Protein AF-A0A9W4T7P7-F1 (afdb_monomer_lite)

Foldseek 3Di:
DDDPVVVVVVVVVVVVVCVVVLVVVVVPPDDDDDDPDDPVLLVLLVVLCVVVVVLVVLCPPDDDVSVVSLQVSLQVSQVSCVVVVHHDHSVRSVVSVVVVVVVVVVVVVVVVVPPDD

Secondary structure (DSSP, 8-state):
---HHHHHHHHHHHHHHHHHHHHHHHTT-----S----HHHHHHHHHHHHHTHHHHHHTT--SHHHHHHHHHHHHHHHHHHHHTT----HHHHHHHHHHHHHHHHHHHHHHTT----

InterPro domains:
  IPR044822 Myb/SANT-like DNA-binding domain 4 [PF13837] (35-106)

pLDDT: mean 70.53, std 22.4, range [33.44, 97.94]

Radius of gyration: 16.76 Å; chains: 1; bounding box: 39×45×42 Å

Structure (mmCIF, N/CA/C/O backbone):
data_AF-A0A9W4T7P7-F1
#
_entry.id   AF-A0A9W4T7P7-F1
#
loop_
_atom_site.group_PDB
_atom_site.id
_atom_site.type_symbol
_atom_site.label_atom_id
_atom_site.label_alt_id
_atom_site.label_comp_id
_atom_site.label_asym_id
_atom_site.label_entity_id
_atom_site.label_seq_id
_atom_site.pdbx_PDB_ins_code
_atom_site.Cartn_x
_atom_site.Cartn_y
_atom_site.Cartn_z
_atom_site.occupancy
_atom_site.B_iso_or_equiv
_atom_site.auth_seq_id
_atom_site.auth_comp_id
_atom_site.auth_asym_id
_atom_site.auth_atom_id
_atom_site.pdbx_PDB_model_num
ATOM 1 N N . THR A 1 1 ? -29.025 -7.500 2.376 1.00 40.97 1 THR A N 1
ATOM 2 C CA . THR A 1 1 ? -27.762 -8.160 1.973 1.00 40.97 1 THR A CA 1
ATOM 3 C C . THR A 1 1 ? -27.874 -8.512 0.499 1.00 40.97 1 THR A C 1
ATOM 5 O O . THR A 1 1 ? -28.690 -9.359 0.172 1.00 40.97 1 THR A O 1
ATOM 8 N N . LEU A 1 2 ? -27.175 -7.800 -0.395 1.00 37.97 2 LEU A N 1
ATOM 9 C CA . LEU A 1 2 ? -27.276 -8.002 -1.857 1.00 37.97 2 LEU A CA 1
ATOM 10 C C . LEU A 1 2 ? -26.615 -9.315 -2.293 1.00 37.97 2 LEU A C 1
ATOM 12 O O . LEU A 1 2 ? -25.565 -9.680 -1.743 1.00 37.97 2 LEU A O 1
ATOM 16 N N . LYS A 1 3 ? -27.231 -10.005 -3.261 1.00 36.00 3 LYS A N 1
ATOM 17 C CA . LYS A 1 3 ? -26.839 -11.353 -3.690 1.00 36.00 3 LYS A CA 1
ATOM 18 C C . LYS A 1 3 ? -25.553 -11.321 -4.540 1.00 36.00 3 LYS A C 1
ATOM 20 O O . LYS A 1 3 ? -25.243 -10.299 -5.152 1.00 36.00 3 LYS A O 1
ATOM 25 N N . PRO A 1 4 ? -24.782 -12.426 -4.593 1.00 40.75 4 PRO A N 1
ATOM 26 C CA . PRO A 1 4 ? -23.457 -12.471 -5.230 1.00 40.75 4 PRO A CA 1
ATOM 27 C C . PRO A 1 4 ? -23.430 -12.016 -6.698 1.00 40.75 4 PRO A C 1
ATOM 29 O O . PRO A 1 4 ? -22.480 -11.370 -7.130 1.00 40.75 4 PRO A O 1
ATOM 32 N N . THR A 1 5 ? -24.493 -12.288 -7.449 1.00 33.44 5 THR A N 1
ATOM 33 C CA . THR A 1 5 ? -24.643 -11.930 -8.866 1.00 33.44 5 THR A CA 1
ATOM 34 C C . THR A 1 5 ? -24.818 -10.428 -9.099 1.00 33.44 5 THR A C 1
ATOM 36 O O . THR A 1 5 ? -24.270 -9.889 -10.056 1.00 33.44 5 THR A O 1
ATOM 39 N N . GLU A 1 6 ? -25.482 -9.716 -8.186 1.00 37.41 6 GLU A N 1
ATOM 40 C CA . GLU A 1 6 ? -25.656 -8.256 -8.263 1.00 37.41 6 GLU A CA 1
ATOM 41 C C . GLU A 1 6 ? -24.336 -7.519 -7.978 1.00 37.41 6 GLU A C 1
ATOM 43 O O . GLU A 1 6 ? -24.069 -6.453 -8.533 1.00 37.41 6 GLU A O 1
ATOM 48 N N . ARG A 1 7 ? -23.451 -8.130 -7.174 1.00 38.91 7 ARG A N 1
ATOM 49 C CA . ARG A 1 7 ? -22.099 -7.610 -6.910 1.00 38.91 7 ARG A CA 1
ATOM 50 C C . ARG A 1 7 ? -21.189 -7.722 -8.131 1.00 38.91 7 ARG A C 1
ATOM 52 O O . ARG A 1 7 ? -20.396 -6.817 -8.367 1.00 38.91 7 ARG A O 1
ATOM 59 N N . ILE A 1 8 ? -21.326 -8.785 -8.926 1.00 40.34 8 ILE A N 1
ATOM 60 C CA . ILE A 1 8 ? -20.524 -8.996 -10.142 1.00 40.34 8 ILE A CA 1
ATOM 61 C C . ILE A 1 8 ? -20.862 -7.943 -11.213 1.00 40.34 8 ILE A C 1
ATOM 63 O O . ILE A 1 8 ? -19.951 -7.391 -11.827 1.00 40.34 8 ILE A O 1
ATOM 67 N N . CYS A 1 9 ? -22.139 -7.581 -11.387 1.00 33.75 9 CYS A N 1
ATOM 68 C CA . CYS A 1 9 ? -22.543 -6.532 -12.335 1.00 33.75 9 CYS A CA 1
ATOM 69 C C . CYS A 1 9 ? -22.050 -5.127 -11.946 1.00 33.75 9 CYS A C 1
ATOM 71 O O . CYS A 1 9 ? -21.659 -4.356 -12.824 1.00 33.75 9 CYS A O 1
ATOM 73 N N . LEU A 1 10 ? -22.017 -4.791 -10.653 1.00 44.50 10 LEU A N 1
ATOM 74 C CA . LEU A 1 10 ? -21.420 -3.534 -10.177 1.00 44.50 10 LEU A CA 1
ATOM 75 C C . LEU A 1 10 ? -19.894 -3.529 -10.363 1.00 44.50 10 LEU A C 1
ATOM 77 O O . LEU A 1 10 ? -19.317 -2.513 -10.743 1.00 44.50 10 LEU A O 1
ATOM 81 N N . TYR A 1 11 ? -19.250 -4.681 -10.162 1.00 42.09 11 TYR A N 1
ATOM 82 C CA . TYR A 1 11 ? -17.804 -4.852 -10.295 1.00 42.09 11 TYR A CA 1
ATOM 83 C C . TYR A 1 11 ? -17.322 -4.765 -11.752 1.00 42.09 11 TYR A C 1
ATOM 85 O O . TYR A 1 11 ? -16.279 -4.173 -12.021 1.00 42.09 11 TYR A O 1
ATOM 93 N N . LEU A 1 12 ? -18.092 -5.293 -12.709 1.00 42.59 12 LEU A N 1
ATOM 94 C CA . LEU A 1 12 ? -17.785 -5.180 -14.140 1.00 42.59 12 LEU A CA 1
ATOM 95 C C . LEU A 1 12 ? -17.996 -3.752 -14.663 1.00 42.59 12 LEU A C 1
ATOM 97 O O . LEU A 1 12 ? -17.150 -3.257 -15.402 1.00 42.59 12 LEU A O 1
ATOM 101 N N . ASN A 1 13 ? -19.049 -3.054 -14.226 1.00 46.50 13 ASN A N 1
ATOM 102 C CA . ASN A 1 13 ? -19.264 -1.652 -14.600 1.00 46.50 13 ASN A CA 1
ATOM 103 C C . ASN A 1 13 ? -18.195 -0.721 -14.007 1.00 46.50 13 ASN A C 1
ATOM 105 O O . ASN A 1 13 ? -17.690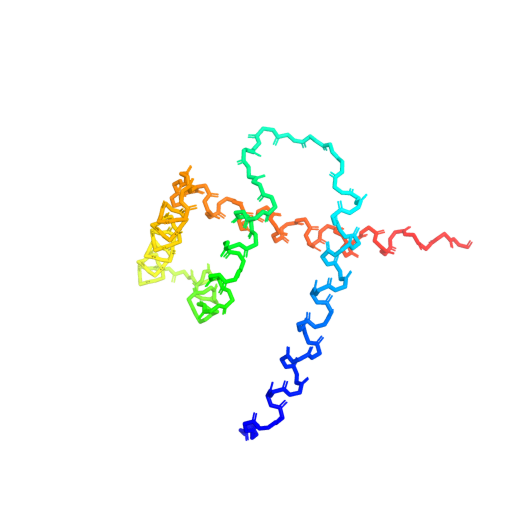 0.148 -14.712 1.00 46.50 13 ASN A O 1
ATOM 109 N N . LEU A 1 14 ? -17.772 -0.940 -12.756 1.00 46.62 14 LEU A N 1
ATOM 110 C CA . LEU A 1 14 ? -16.679 -0.173 -12.151 1.00 46.62 14 LEU A CA 1
ATOM 111 C C . LEU A 1 14 ? -15.330 -0.463 -12.833 1.00 46.62 14 LEU A C 1
ATOM 113 O O . LEU A 1 14 ? -14.575 0.466 -13.102 1.00 46.62 14 LEU A O 1
ATOM 117 N N . LYS A 1 15 ? -15.047 -1.725 -13.192 1.00 45.91 15 LYS A N 1
ATOM 118 C CA . LYS A 1 15 ? -13.847 -2.095 -13.965 1.00 45.91 15 LYS A CA 1
ATOM 119 C C . LYS A 1 15 ? -13.820 -1.484 -15.364 1.00 45.91 15 LYS A C 1
ATOM 121 O O . LYS A 1 15 ? -12.755 -1.063 -15.802 1.00 45.91 15 LYS A O 1
ATOM 126 N N . ILE A 1 16 ? -14.961 -1.412 -16.050 1.00 46.81 16 ILE A N 1
ATOM 127 C CA . ILE A 1 16 ? -15.065 -0.778 -17.372 1.00 46.81 16 ILE A CA 1
ATOM 128 C C . ILE A 1 16 ? -14.839 0.731 -17.257 1.00 46.81 16 ILE A C 1
ATOM 130 O O . ILE A 1 16 ? -1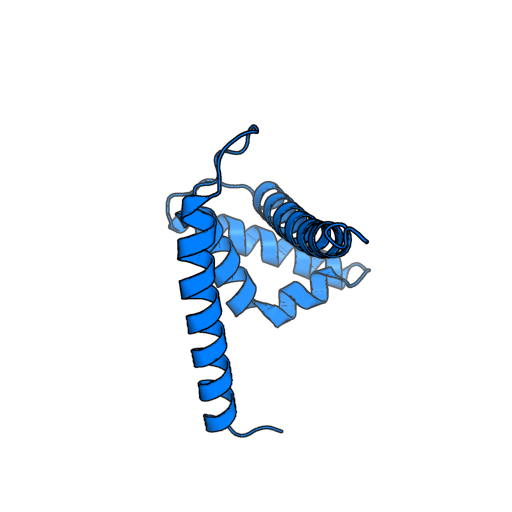4.065 1.268 -18.040 1.00 46.81 16 ILE A O 1
ATOM 134 N N . ILE A 1 17 ? -15.427 1.393 -16.253 1.00 50.03 17 ILE A N 1
ATOM 135 C CA . ILE A 1 17 ? -15.238 2.833 -16.008 1.00 50.03 17 ILE A CA 1
ATOM 136 C C . ILE A 1 17 ? -13.784 3.145 -15.638 1.00 50.03 17 ILE A C 1
ATOM 138 O O . ILE A 1 17 ? -13.221 4.101 -16.159 1.00 50.03 17 ILE A O 1
ATOM 142 N N . ILE A 1 18 ? -13.143 2.325 -14.798 1.00 52.19 18 ILE A N 1
ATOM 143 C CA . ILE A 1 18 ? -11.719 2.481 -14.465 1.00 52.19 18 ILE A CA 1
ATOM 144 C C . ILE A 1 18 ? -10.856 2.232 -15.709 1.00 52.19 18 ILE A C 1
ATOM 146 O O . ILE A 1 18 ? -9.965 3.021 -15.988 1.00 52.19 18 ILE A O 1
ATOM 150 N N . SER A 1 19 ? -11.147 1.209 -16.518 1.00 51.50 19 SER A N 1
ATOM 151 C CA . SER A 1 19 ? -10.382 0.912 -17.737 1.00 51.50 19 SER A CA 1
ATOM 152 C C . SER A 1 19 ? -10.477 2.016 -18.797 1.00 51.50 19 SER A C 1
ATOM 154 O O . SER A 1 19 ? -9.482 2.300 -19.463 1.00 51.50 19 SER A O 1
ATOM 156 N N . THR A 1 20 ? -11.644 2.640 -18.975 1.00 46.62 20 THR A N 1
ATOM 157 C CA . THR A 1 20 ? -11.842 3.712 -19.965 1.00 46.62 20 THR A CA 1
ATOM 158 C C . THR A 1 20 ? -11.333 5.062 -19.459 1.00 46.62 20 THR A C 1
ATOM 160 O O . THR A 1 20 ? -10.713 5.794 -20.231 1.00 46.62 20 THR A O 1
ATOM 163 N N . PHE A 1 21 ? -11.470 5.366 -18.162 1.00 49.91 21 PHE A N 1
ATOM 164 C CA . PHE A 1 21 ? -10.836 6.549 -17.566 1.00 49.91 21 PHE A CA 1
ATOM 165 C C . PHE A 1 21 ? -9.309 6.428 -17.487 1.00 49.91 21 PHE A C 1
ATOM 167 O O . PHE A 1 21 ? -8.624 7.432 -17.657 1.00 49.91 21 PHE A O 1
ATOM 174 N N . CYS A 1 22 ? -8.750 5.229 -17.292 1.00 51.28 22 CYS A N 1
ATOM 175 C CA . CYS A 1 22 ? -7.300 5.018 -17.277 1.00 51.28 22 CYS A CA 1
ATOM 176 C C . CYS A 1 22 ? -6.647 5.284 -18.642 1.00 51.28 22 CYS A C 1
ATOM 178 O O . CYS A 1 22 ? -5.548 5.830 -18.677 1.00 51.28 22 CYS A O 1
ATOM 180 N N . LEU A 1 23 ? -7.315 4.964 -19.758 1.00 45.00 23 LEU A N 1
ATOM 181 C CA . LEU A 1 23 ? -6.816 5.287 -21.103 1.00 45.00 23 LEU A CA 1
ATOM 182 C C . LEU A 1 23 ? -6.861 6.796 -21.393 1.00 45.00 23 LEU A C 1
ATOM 184 O O . LEU A 1 23 ? -5.914 7.335 -21.962 1.00 45.00 23 LEU A O 1
ATOM 188 N N . ALA A 1 24 ? -7.912 7.494 -20.951 1.00 45.28 24 ALA A N 1
ATOM 189 C CA . ALA A 1 24 ? -8.016 8.947 -21.103 1.00 45.28 24 ALA A CA 1
ATOM 190 C C . ALA A 1 24 ? -7.032 9.707 -20.189 1.00 45.28 24 ALA A C 1
ATOM 192 O O . ALA A 1 24 ? -6.406 10.668 -20.627 1.00 45.28 24 ALA A O 1
ATOM 193 N N . ALA A 1 25 ? -6.828 9.243 -18.951 1.00 46.91 25 ALA A N 1
ATOM 194 C CA . ALA A 1 25 ? -5.872 9.834 -18.013 1.00 46.91 25 ALA A CA 1
ATOM 195 C C . ALA A 1 25 ? -4.405 9.576 -18.407 1.00 46.91 25 ALA A C 1
ATOM 197 O O . ALA A 1 25 ? -3.550 10.429 -18.171 1.00 46.91 25 ALA A O 1
ATOM 198 N N . ALA A 1 26 ? -4.109 8.439 -19.051 1.00 44.25 26 ALA A N 1
ATOM 199 C CA . ALA A 1 26 ? -2.783 8.152 -19.603 1.00 44.25 26 ALA A CA 1
ATOM 200 C C . ALA A 1 26 ? -2.402 9.092 -20.766 1.00 44.25 26 ALA A C 1
ATOM 202 O O . ALA A 1 26 ? -1.218 9.325 -20.988 1.00 44.25 26 ALA A O 1
ATOM 203 N N . MET A 1 27 ? -3.387 9.666 -21.469 1.00 43.28 27 MET A N 1
ATOM 204 C CA . MET A 1 27 ? -3.176 10.624 -22.564 1.00 43.28 27 MET A CA 1
ATOM 205 C C . MET A 1 27 ? -2.977 12.076 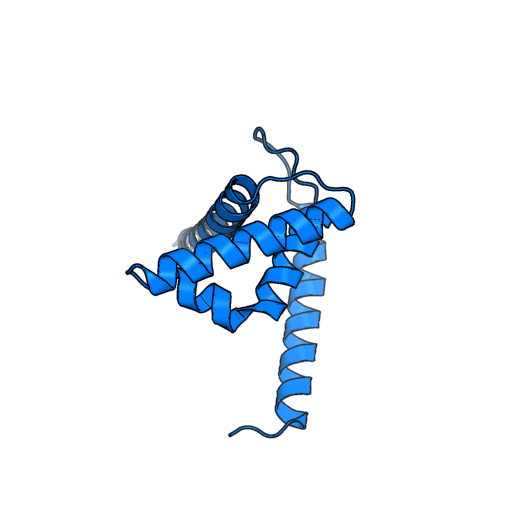-22.090 1.00 43.28 27 MET A C 1
ATOM 207 O O . MET A 1 27 ? -2.521 12.900 -22.878 1.00 43.28 27 MET A O 1
ATOM 211 N N . THR A 1 28 ? -3.298 12.414 -20.833 1.00 44.34 28 THR A N 1
ATOM 212 C CA . THR A 1 28 ? -3.256 13.807 -20.335 1.00 44.34 28 THR A CA 1
ATOM 213 C C . THR A 1 28 ? -2.340 14.039 -19.131 1.00 44.34 28 THR A C 1
ATOM 215 O O . THR A 1 28 ? -2.285 15.161 -18.631 1.00 44.34 28 THR A O 1
ATOM 218 N N . TYR A 1 29 ? -1.602 13.038 -18.642 1.00 45.81 29 TYR A N 1
ATOM 219 C CA . TYR A 1 29 ? -0.622 13.255 -17.571 1.00 45.81 29 TYR A CA 1
ATOM 220 C C . TYR A 1 29 ? 0.703 13.783 -18.142 1.00 45.81 29 TYR A C 1
ATOM 222 O O . TYR A 1 29 ? 1.685 13.053 -18.265 1.00 45.81 29 TYR A O 1
ATOM 230 N N . SER A 1 30 ? 0.708 15.069 -18.507 1.00 40.62 30 SER A N 1
ATOM 231 C CA . SER A 1 30 ? 1.930 15.847 -18.704 1.00 40.62 30 SER A CA 1
ATOM 232 C C . SER A 1 30 ? 2.199 16.730 -17.484 1.00 40.62 30 SER A C 1
ATOM 234 O O . SER A 1 30 ? 1.329 17.463 -17.025 1.00 40.62 30 SER A O 1
ATOM 236 N N . GLU A 1 31 ? 3.454 16.648 -17.048 1.00 40.69 31 GLU A N 1
ATOM 237 C CA . GLU A 1 31 ? 4.25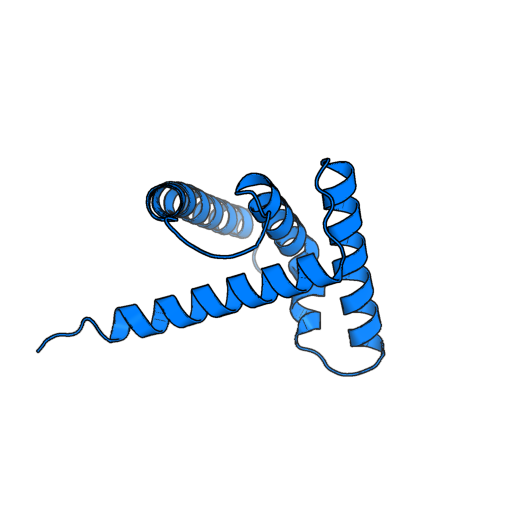6 17.659 -16.355 1.00 40.69 31 GLU A CA 1
ATOM 238 C C . GLU A 1 31 ? 4.166 17.872 -14.828 1.00 40.69 31 GLU A C 1
ATOM 240 O O . GLU A 1 31 ? 3.255 18.469 -14.261 1.00 40.69 31 GLU A O 1
ATOM 245 N N . SER A 1 32 ? 5.318 17.533 -14.224 1.00 48.19 32 SER A N 1
ATOM 246 C CA . SER A 1 32 ? 5.970 18.115 -13.039 1.00 48.19 32 SER A CA 1
ATOM 247 C C . SER A 1 32 ? 5.554 17.625 -11.640 1.00 48.19 32 SER A C 1
ATOM 249 O O . SER A 1 32 ? 4.551 18.028 -11.063 1.00 48.19 32 SER A O 1
ATOM 251 N N . ASN A 1 33 ? 6.381 16.755 -11.042 1.00 42.22 33 ASN A N 1
ATOM 252 C CA . ASN A 1 33 ? 7.369 17.130 -10.009 1.00 42.22 33 ASN A CA 1
ATOM 253 C C . ASN A 1 33 ? 7.831 15.908 -9.183 1.00 42.22 33 ASN A C 1
ATOM 255 O O . ASN A 1 33 ? 7.033 15.217 -8.552 1.00 42.22 33 ASN A O 1
ATOM 259 N N . GLU A 1 34 ? 9.147 15.668 -9.194 1.00 45.47 34 GLU A N 1
ATOM 260 C CA . GLU A 1 34 ? 9.964 14.980 -8.170 1.00 45.47 34 GLU A CA 1
ATOM 261 C C . GLU A 1 34 ? 9.502 13.641 -7.558 1.00 45.47 34 GLU A C 1
ATOM 263 O O . GLU A 1 34 ? 9.941 13.272 -6.471 1.00 45.47 34 GLU A O 1
ATOM 268 N N . ASN A 1 35 ? 8.678 12.838 -8.230 1.00 56.94 35 ASN A N 1
ATOM 269 C CA . ASN A 1 35 ? 8.299 11.531 -7.695 1.00 56.94 35 ASN A CA 1
ATOM 270 C C . ASN A 1 35 ? 8.420 10.433 -8.746 1.00 56.94 35 ASN A C 1
ATOM 272 O O . ASN A 1 35 ? 7.652 10.381 -9.700 1.00 56.94 35 ASN A O 1
ATOM 276 N N . ARG A 1 36 ? 9.379 9.524 -8.521 1.00 74.88 36 ARG A N 1
ATOM 277 C CA . ARG A 1 36 ? 9.750 8.354 -9.344 1.00 74.88 36 ARG A CA 1
ATOM 278 C C . ARG A 1 36 ? 8.653 7.273 -9.434 1.00 74.88 36 ARG A C 1
ATOM 280 O O . ARG A 1 36 ? 8.965 6.085 -9.477 1.00 74.88 36 ARG A O 1
ATOM 287 N N . TRP A 1 37 ? 7.376 7.642 -9.371 1.00 85.75 37 TRP A N 1
ATOM 288 C CA . TRP A 1 37 ? 6.252 6.716 -9.500 1.00 85.75 37 TRP A CA 1
ATOM 289 C C . TRP A 1 37 ? 5.930 6.503 -10.973 1.00 85.75 37 TRP A C 1
ATOM 291 O O . TRP A 1 37 ? 5.672 7.456 -11.702 1.00 85.75 37 TRP A O 1
ATOM 301 N N . THR A 1 38 ? 5.957 5.245 -11.403 1.00 87.19 38 THR A N 1
ATOM 302 C CA . THR A 1 38 ? 5.510 4.856 -12.743 1.00 87.19 38 THR A CA 1
ATOM 303 C C . THR A 1 38 ? 4.005 4.619 -12.729 1.00 87.19 38 THR A C 1
ATOM 305 O O . THR A 1 38 ? 3.439 4.301 -11.682 1.00 87.19 38 THR A O 1
ATOM 308 N N . VAL A 1 39 ? 3.363 4.697 -13.896 1.00 84.50 39 VAL A N 1
ATOM 309 C CA . VAL A 1 39 ? 1.937 4.351 -14.035 1.00 84.50 39 VAL A CA 1
ATOM 310 C C . VAL A 1 39 ? 1.670 2.937 -13.510 1.00 84.50 39 VAL A C 1
ATOM 312 O O . VAL A 1 39 ? 0.713 2.717 -12.777 1.00 84.50 39 VAL A O 1
ATOM 315 N N . VAL A 1 40 ? 2.556 1.985 -13.815 1.00 85.44 40 VAL A N 1
ATOM 316 C CA . VAL A 1 40 ? 2.416 0.587 -13.382 1.00 85.44 40 VAL A CA 1
ATOM 317 C C . VAL A 1 40 ? 2.490 0.460 -11.860 1.00 85.44 40 VAL A C 1
ATOM 319 O O . VAL A 1 40 ? 1.617 -0.158 -11.257 1.00 85.44 40 VAL A O 1
ATOM 322 N N . SER A 1 41 ? 3.485 1.074 -11.214 1.00 86.62 41 SER A N 1
ATOM 323 C CA . SER A 1 41 ? 3.615 0.996 -9.754 1.00 86.62 41 SER A CA 1
ATOM 324 C C . SER A 1 41 ? 2.496 1.719 -9.007 1.00 86.62 41 SER A C 1
ATOM 326 O O . SER A 1 41 ? 2.083 1.282 -7.933 1.00 86.62 41 SER A O 1
ATOM 328 N N . GLU A 1 42 ? 1.957 2.790 -9.584 1.00 89.81 42 GLU A N 1
ATOM 329 C CA . GLU A 1 42 ? 0.765 3.455 -9.065 1.00 89.81 42 GLU A CA 1
ATOM 330 C C . GLU A 1 42 ? -0.485 2.572 -9.174 1.00 89.81 42 GLU A C 1
ATOM 332 O O . GLU A 1 42 ? -1.223 2.443 -8.197 1.00 89.81 42 GLU A O 1
ATOM 337 N N . LEU A 1 43 ? -0.696 1.904 -10.312 1.00 88.25 43 LEU A N 1
ATOM 338 C CA . LEU A 1 43 ? -1.808 0.966 -10.489 1.00 88.25 43 LEU A CA 1
ATOM 339 C C . LEU A 1 43 ? -1.718 -0.223 -9.525 1.00 88.25 43 LEU A C 1
ATOM 341 O O . LEU A 1 43 ? -2.730 -0.604 -8.942 1.00 88.25 43 LEU A O 1
ATOM 345 N N . LEU A 1 44 ? -0.519 -0.768 -9.300 1.00 91.44 44 LEU A N 1
ATOM 346 C CA . LEU A 1 44 ? -0.299 -1.837 -8.320 1.00 91.44 44 LEU A CA 1
ATOM 347 C C . LEU A 1 44 ? -0.642 -1.393 -6.895 1.00 91.44 44 LEU A C 1
ATOM 349 O O . LEU A 1 44 ? -1.278 -2.140 -6.150 1.00 91.44 44 LEU A O 1
ATOM 353 N N . LEU A 1 45 ? -0.263 -0.167 -6.517 1.00 92.69 45 LEU A N 1
ATOM 354 C CA . LEU A 1 45 ? -0.642 0.403 -5.225 1.00 92.69 45 LEU A CA 1
ATOM 355 C C . LEU A 1 45 ? -2.168 0.526 -5.104 1.00 92.69 45 LEU A C 1
ATOM 357 O O . LEU A 1 45 ? -2.727 0.151 -4.075 1.00 92.69 45 LEU A O 1
ATOM 361 N N . LEU A 1 46 ? -2.849 1.027 -6.137 1.00 90.38 46 LEU A N 1
ATOM 362 C CA . LEU A 1 46 ? -4.305 1.188 -6.128 1.00 90.38 46 LEU A CA 1
ATOM 363 C C . LEU A 1 46 ? -5.041 -0.154 -6.046 1.00 90.38 46 LEU A C 1
ATOM 365 O O . LEU A 1 46 ? -5.941 -0.297 -5.222 1.00 90.38 46 LEU A O 1
ATOM 369 N N . ASP A 1 47 ? -4.625 -1.146 -6.830 1.00 90.38 47 ASP A N 1
ATOM 370 C CA . ASP A 1 47 ? -5.185 -2.502 -6.810 1.00 90.38 47 ASP A CA 1
ATOM 371 C C . ASP A 1 47 ? -4.980 -3.191 -5.447 1.00 90.38 47 ASP A C 1
ATOM 373 O O . ASP A 1 47 ? -5.886 -3.834 -4.911 1.00 90.38 47 ASP A O 1
ATOM 377 N N . PHE A 1 48 ? -3.817 -3.005 -4.817 1.00 94.38 48 PHE A N 1
ATOM 378 C CA . PHE A 1 48 ? -3.586 -3.482 -3.454 1.00 94.38 48 PHE A CA 1
ATOM 379 C C . PHE A 1 48 ? -4.526 -2.832 -2.432 1.00 94.38 48 PHE A C 1
ATOM 381 O O . PHE A 1 48 ? -5.091 -3.527 -1.584 1.00 94.38 48 PHE A O 1
ATOM 388 N N . LEU A 1 49 ? -4.703 -1.509 -2.506 1.00 91.62 49 LEU A N 1
ATOM 389 C CA . LEU A 1 49 ? -5.577 -0.772 -1.593 1.00 91.62 49 LEU A CA 1
ATOM 390 C C . LEU A 1 49 ? -7.053 -1.139 -1.797 1.00 91.62 49 LEU A C 1
ATOM 392 O O . LEU A 1 49 ? -7.776 -1.254 -0.809 1.00 91.62 49 LEU A O 1
ATOM 396 N N . ASP A 1 50 ? -7.482 -1.387 -3.037 1.00 89.44 50 ASP A N 1
ATOM 397 C CA . ASP A 1 50 ? -8.835 -1.859 -3.361 1.00 89.44 50 ASP A CA 1
ATOM 398 C C . ASP A 1 50 ? -9.125 -3.216 -2.701 1.00 89.44 50 ASP A C 1
ATOM 400 O O . ASP A 1 50 ? -10.105 -3.375 -1.970 1.00 89.44 50 ASP A O 1
ATOM 404 N N . ARG A 1 51 ? -8.194 -4.173 -2.817 1.00 91.88 51 ARG A N 1
ATOM 405 C CA . ARG A 1 51 ? -8.302 -5.476 -2.134 1.00 91.88 51 ARG A CA 1
ATOM 406 C C . ARG A 1 51 ? -8.302 -5.375 -0.606 1.00 91.88 51 ARG A C 1
ATOM 408 O O . ARG A 1 51 ? -8.760 -6.296 0.069 1.00 91.88 51 ARG A O 1
ATOM 415 N N . ARG A 1 52 ? -7.782 -4.280 -0.048 1.00 92.19 52 ARG A N 1
ATOM 416 C CA . ARG A 1 52 ? -7.672 -4.019 1.398 1.00 92.19 52 ARG A CA 1
ATOM 417 C C . ARG A 1 52 ? -8.605 -2.890 1.847 1.00 92.19 52 ARG A C 1
ATOM 419 O O . ARG A 1 52 ? -8.304 -2.201 2.821 1.00 92.19 52 ARG A O 1
ATOM 426 N N . ILE A 1 53 ? -9.754 -2.716 1.187 1.00 86.38 53 ILE A N 1
ATOM 427 C CA . ILE A 1 53 ? -10.667 -1.586 1.430 1.00 86.38 53 ILE A CA 1
ATOM 428 C C . ILE A 1 53 ? -11.060 -1.404 2.908 1.00 86.38 53 ILE A C 1
ATOM 430 O O . ILE A 1 53 ? -11.050 -0.281 3.407 1.00 86.38 53 ILE A O 1
ATOM 434 N N . ASN A 1 54 ? -11.283 -2.491 3.656 1.00 87.00 54 ASN A N 1
ATOM 435 C CA . ASN A 1 54 ? -11.615 -2.430 5.088 1.00 87.00 54 ASN A CA 1
ATOM 436 C C . ASN A 1 54 ? -10.486 -1.813 5.940 1.00 87.00 54 ASN A C 1
ATOM 438 O O . ASN A 1 54 ? -10.742 -1.135 6.936 1.00 87.00 54 ASN A O 1
ATOM 442 N N . ASP A 1 55 ? -9.224 -2.019 5.561 1.00 87.56 55 ASP A N 1
ATOM 443 C CA . ASP A 1 55 ? -8.076 -1.399 6.235 1.00 87.56 55 ASP A CA 1
ATOM 444 C C . ASP A 1 55 ? -7.905 0.060 5.791 1.00 87.56 55 ASP A C 1
ATOM 446 O O . ASP A 1 55 ? -7.547 0.931 6.589 1.00 87.56 55 ASP A O 1
ATOM 450 N N . VAL A 1 56 ? -8.222 0.351 4.526 1.00 86.50 56 VAL A N 1
ATOM 451 C CA . VAL A 1 56 ? -8.241 1.714 3.978 1.00 86.50 56 VAL A CA 1
ATOM 452 C C . VAL A 1 56 ? -9.291 2.577 4.684 1.00 86.50 56 VAL A C 1
ATOM 454 O O . VAL A 1 56 ? -9.039 3.747 4.981 1.00 86.50 56 VAL A O 1
ATOM 457 N N . GLU A 1 57 ? -10.456 2.025 5.018 1.00 85.38 57 GLU A N 1
ATOM 458 C CA . GLU A 1 57 ? -11.491 2.723 5.787 1.00 85.38 57 GLU A CA 1
ATOM 459 C C . GLU A 1 57 ? -11.006 3.105 7.189 1.00 85.38 57 GLU A C 1
ATOM 461 O O . GLU A 1 57 ? -11.242 4.228 7.656 1.00 85.38 57 GLU A O 1
ATOM 466 N N . GLN A 1 58 ? -10.222 2.229 7.820 1.00 84.38 58 GLN A N 1
ATOM 467 C CA . GLN A 1 58 ? -9.616 2.479 9.127 1.00 84.38 58 GLN A CA 1
ATOM 468 C C . GLN A 1 58 ? -8.554 3.589 9.101 1.00 84.38 58 GLN A C 1
ATOM 470 O O . GLN A 1 58 ? -8.239 4.164 10.148 1.00 84.38 58 GLN A O 1
ATOM 475 N N . LEU A 1 59 ? -8.063 4.007 7.924 1.00 84.12 59 LEU A N 1
ATOM 476 C CA . LEU A 1 59 ? -7.189 5.182 7.803 1.00 84.12 59 LEU A CA 1
ATOM 477 C C . LEU A 1 59 ? -7.852 6.466 8.335 1.00 84.12 59 LEU A C 1
ATOM 479 O O . LEU A 1 59 ? -7.145 7.389 8.751 1.00 84.12 59 LEU A O 1
ATOM 483 N N . LYS A 1 60 ? -9.191 6.536 8.335 1.00 83.12 60 LYS A N 1
ATOM 484 C CA . LYS A 1 60 ? -9.965 7.678 8.854 1.00 83.12 60 LYS A CA 1
ATOM 485 C C . LYS A 1 60 ? -10.031 7.701 10.385 1.00 83.12 60 LYS A C 1
ATOM 487 O O . LYS A 1 60 ? -10.241 8.762 10.969 1.00 83.12 60 LYS A O 1
ATOM 492 N N . MET A 1 61 ? -9.819 6.554 11.026 1.00 81.81 61 MET A N 1
ATOM 493 C CA . MET A 1 61 ? -9.968 6.387 12.470 1.00 81.81 61 MET A CA 1
ATOM 494 C C . MET A 1 61 ? -8.763 6.942 13.240 1.00 81.81 61 MET A C 1
ATOM 496 O O . MET A 1 61 ? -7.652 7.074 12.708 1.00 81.81 61 MET A O 1
ATOM 500 N N . ARG A 1 62 ? -8.990 7.286 14.511 1.00 82.19 62 ARG A N 1
ATOM 501 C CA . ARG A 1 62 ? -7.979 7.794 15.454 1.00 82.19 62 ARG A CA 1
ATOM 502 C C . ARG A 1 62 ? -7.742 6.772 16.573 1.00 82.19 62 ARG A C 1
ATOM 504 O O . ARG A 1 62 ? -8.587 5.918 16.814 1.00 82.19 62 ARG A O 1
ATOM 511 N N . GLY A 1 63 ? -6.596 6.864 17.249 1.00 83.44 63 GLY A N 1
ATOM 512 C CA . GLY A 1 63 ? -6.230 5.983 18.367 1.00 83.44 63 GLY A CA 1
ATOM 513 C C . GLY A 1 63 ? -5.186 4.913 18.021 1.00 83.44 63 GLY A C 1
ATOM 514 O O . GLY A 1 63 ? -4.813 4.726 16.863 1.00 83.44 63 GLY A O 1
ATOM 515 N N . ILE A 1 64 ? -4.692 4.219 19.050 1.00 79.38 64 ILE A N 1
ATOM 516 C CA . ILE A 1 64 ? -3.530 3.312 18.968 1.00 79.38 64 ILE A CA 1
ATOM 517 C C . ILE A 1 64 ? -3.793 2.107 18.057 1.00 79.38 64 ILE A C 1
ATOM 519 O O . ILE A 1 64 ? -2.957 1.780 17.214 1.00 79.38 64 ILE A O 1
ATOM 523 N N . ALA A 1 65 ? -4.971 1.487 18.166 1.00 78.94 65 ALA A N 1
ATOM 524 C CA . ALA A 1 65 ? -5.363 0.376 17.299 1.00 78.94 65 ALA A CA 1
ATOM 525 C C . ALA A 1 65 ? -5.376 0.794 15.817 1.00 78.94 65 ALA A C 1
ATOM 527 O O . ALA A 1 65 ? -4.803 0.105 14.973 1.00 78.94 65 ALA A O 1
ATOM 528 N N . ALA A 1 66 ? -5.918 1.980 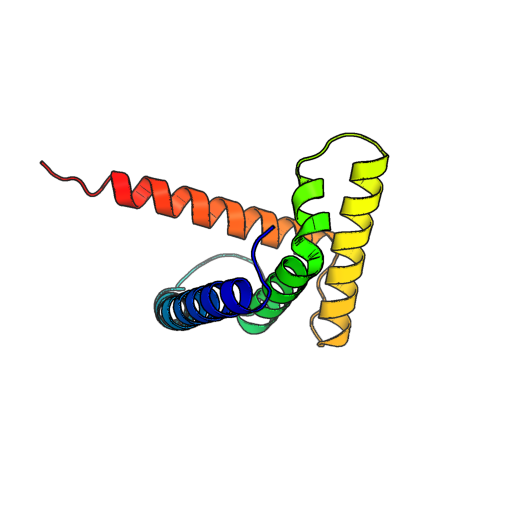15.517 1.00 79.12 66 ALA A N 1
ATOM 529 C CA . ALA A 1 66 ? -5.905 2.534 14.168 1.00 79.12 66 ALA A CA 1
ATOM 530 C C . ALA A 1 66 ? -4.473 2.806 13.679 1.00 79.12 66 ALA A C 1
ATOM 532 O O . ALA A 1 66 ? -4.157 2.506 12.535 1.00 79.12 66 ALA A O 1
ATOM 533 N N . MET A 1 67 ? -3.572 3.317 14.528 1.00 81.12 67 MET A N 1
ATOM 534 C CA . MET A 1 67 ? -2.164 3.520 14.148 1.00 81.12 67 MET A CA 1
ATOM 535 C C . MET A 1 67 ? -1.458 2.210 13.774 1.00 81.12 67 MET A C 1
ATOM 537 O O . MET A 1 67 ? -0.700 2.189 12.805 1.00 81.12 67 MET A O 1
ATOM 541 N N . LYS A 1 68 ? -1.736 1.114 14.494 1.00 87.44 68 LYS A N 1
ATOM 542 C CA . LYS A 1 68 ? -1.180 -0.212 14.185 1.00 87.44 68 LYS A CA 1
ATOM 543 C C . LYS A 1 68 ? -1.650 -0.716 12.818 1.00 87.44 68 LYS A C 1
ATOM 545 O O . LYS A 1 68 ? -0.830 -1.188 12.035 1.00 87.44 68 LYS A O 1
ATOM 550 N N . VAL A 1 69 ? -2.941 -0.567 12.517 1.00 84.88 69 VAL A N 1
ATOM 551 C CA . VAL A 1 69 ? -3.517 -0.959 11.220 1.00 84.88 69 VAL A CA 1
ATOM 552 C C . VAL A 1 69 ? -2.953 -0.104 10.085 1.00 84.88 69 VAL A C 1
ATOM 554 O O . VAL A 1 69 ? -2.538 -0.651 9.069 1.00 84.88 69 VAL A O 1
ATOM 557 N N . LYS A 1 70 ? -2.842 1.219 10.278 1.00 89.50 70 LYS A N 1
ATOM 558 C CA . LYS A 1 70 ? -2.234 2.133 9.294 1.00 89.50 70 LYS A CA 1
ATOM 559 C C . LYS A 1 70 ? -0.801 1.729 8.968 1.00 89.50 70 LYS A C 1
ATOM 561 O O . LYS A 1 70 ? -0.464 1.615 7.798 1.00 89.50 70 LYS A O 1
ATOM 566 N N . ARG A 1 71 ? 0.025 1.502 9.993 1.00 92.81 71 ARG A N 1
ATOM 567 C CA . ARG A 1 71 ? 1.422 1.088 9.812 1.00 92.81 71 ARG A CA 1
ATOM 568 C C . ARG A 1 71 ? 1.500 -0.216 9.022 1.00 92.81 71 ARG A C 1
ATOM 570 O O . ARG A 1 71 ? 2.129 -0.244 7.975 1.00 92.81 71 ARG A O 1
ATOM 577 N N . LYS A 1 72 ? 0.762 -1.240 9.465 1.00 94.94 72 LYS A N 1
ATOM 578 C CA . LYS A 1 72 ? 0.733 -2.544 8.795 1.00 94.94 72 LYS A CA 1
ATOM 579 C C . LYS A 1 72 ? 0.295 -2.437 7.332 1.00 94.94 72 LYS A C 1
ATOM 581 O O . LYS A 1 72 ? 0.887 -3.085 6.484 1.00 94.94 72 LYS A O 1
ATOM 586 N N . LEU A 1 73 ? -0.722 -1.629 7.027 1.00 96.12 73 LEU A N 1
ATOM 587 C CA . LEU A 1 73 ? -1.189 -1.445 5.652 1.00 96.12 73 LEU A CA 1
ATOM 588 C C . LEU A 1 73 ? -0.079 -0.903 4.742 1.00 96.12 73 LEU A C 1
ATOM 590 O O . LEU A 1 73 ? 0.096 -1.401 3.633 1.00 96.12 73 LEU A O 1
ATOM 594 N N . TRP A 1 74 ? 0.661 0.105 5.207 1.00 96.88 74 TRP A N 1
ATOM 595 C CA . TRP A 1 74 ? 1.717 0.731 4.413 1.00 96.88 74 TRP A CA 1
ATOM 596 C C . TRP A 1 74 ? 2.983 -0.122 4.322 1.00 96.88 74 TRP A C 1
ATOM 598 O O . TRP A 1 74 ? 3.601 -0.149 3.260 1.00 96.88 74 TRP A O 1
ATOM 608 N N . ASP A 1 75 ? 3.327 -0.857 5.380 1.00 97.69 75 ASP A N 1
ATOM 609 C CA . ASP A 1 75 ? 4.417 -1.838 5.353 1.00 97.69 75 ASP A CA 1
ATOM 610 C C . ASP A 1 75 ? 4.096 -2.980 4.373 1.00 97.69 75 ASP A C 1
ATOM 612 O O . ASP A 1 75 ? 4.916 -3.323 3.522 1.00 97.69 75 ASP A O 1
ATOM 616 N N . ASP A 1 76 ? 2.872 -3.522 4.424 1.00 97.88 76 ASP A N 1
ATOM 617 C CA . ASP A 1 76 ? 2.402 -4.554 3.492 1.00 97.88 76 ASP A CA 1
ATOM 618 C C . ASP A 1 76 ? 2.432 -4.042 2.032 1.00 97.88 76 ASP A C 1
ATOM 620 O O . ASP A 1 76 ? 2.849 -4.770 1.130 1.00 97.88 76 ASP A O 1
ATOM 624 N N . ALA A 1 77 ? 2.024 -2.788 1.794 1.00 97.19 77 ALA A N 1
ATOM 625 C CA . ALA A 1 77 ? 2.053 -2.166 0.466 1.00 97.19 77 ALA A CA 1
ATOM 626 C C . ALA A 1 77 ? 3.488 -2.001 -0.060 1.00 97.19 77 ALA A C 1
ATOM 628 O O . ALA A 1 77 ? 3.765 -2.320 -1.216 1.00 97.19 77 ALA A O 1
ATOM 629 N N . SER A 1 78 ? 4.397 -1.530 0.798 1.00 97.44 78 SER A N 1
ATOM 630 C CA . SER A 1 78 ? 5.818 -1.364 0.485 1.00 97.44 78 SER A CA 1
ATOM 631 C C . SER A 1 78 ? 6.461 -2.699 0.106 1.00 97.44 78 SER A C 1
ATOM 633 O O . SER A 1 78 ? 7.089 -2.802 -0.945 1.00 97.44 78 SER A O 1
ATOM 635 N N . ASN A 1 79 ? 6.211 -3.751 0.890 1.00 97.94 79 ASN A N 1
ATOM 636 C CA . ASN A 1 79 ? 6.714 -5.096 0.610 1.00 97.94 79 ASN A CA 1
ATOM 637 C C . ASN A 1 79 ? 6.154 -5.667 -0.701 1.00 97.94 79 ASN A C 1
ATOM 639 O O . ASN A 1 79 ? 6.882 -6.283 -1.476 1.00 97.94 79 ASN A O 1
ATOM 643 N N . MET A 1 80 ? 4.865 -5.453 -0.977 1.00 97.62 80 MET A N 1
ATOM 644 C CA . MET A 1 80 ? 4.243 -5.896 -2.227 1.00 97.62 80 MET A CA 1
ATOM 645 C C . MET A 1 80 ? 4.869 -5.214 -3.452 1.00 97.62 80 MET A C 1
ATOM 647 O O . MET A 1 80 ? 5.169 -5.883 -4.445 1.00 97.62 80 MET A O 1
ATOM 651 N N . LEU A 1 81 ? 5.115 -3.903 -3.371 1.00 94.88 81 LEU A N 1
ATOM 652 C CA . LEU A 1 81 ? 5.790 -3.157 -4.433 1.00 94.88 81 LEU A CA 1
ATOM 653 C C . LEU A 1 81 ? 7.239 -3.616 -4.598 1.00 94.88 81 LEU A C 1
ATOM 655 O O . LEU A 1 81 ? 7.672 -3.829 -5.730 1.00 94.88 81 LEU A O 1
ATOM 659 N N . LEU A 1 82 ? 7.947 -3.869 -3.495 1.00 94.75 82 LEU A N 1
ATOM 660 C CA . LEU A 1 82 ? 9.311 -4.391 -3.522 1.00 94.75 82 LEU A CA 1
ATOM 661 C C . LEU A 1 82 ? 9.383 -5.747 -4.238 1.00 94.75 82 LEU A C 1
ATOM 663 O O . LEU A 1 82 ? 10.224 -5.925 -5.115 1.00 94.75 82 LEU A O 1
ATOM 667 N N . ASN A 1 83 ? 8.445 -6.656 -3.949 1.00 95.19 83 ASN A N 1
ATOM 668 C CA . ASN A 1 83 ? 8.316 -7.952 -4.632 1.00 95.19 83 ASN A CA 1
ATOM 669 C C . ASN A 1 83 ? 8.007 -7.819 -6.133 1.00 95.19 83 ASN A C 1
ATOM 671 O O . ASN A 1 83 ? 8.213 -8.758 -6.896 1.00 95.19 83 ASN A O 1
ATOM 675 N N . SER A 1 84 ? 7.521 -6.652 -6.552 1.00 91.69 84 SER A N 1
ATOM 676 C CA . SER A 1 84 ? 7.248 -6.301 -7.947 1.00 91.69 84 SER A CA 1
ATOM 677 C C . SER A 1 84 ? 8.379 -5.466 -8.573 1.00 91.69 84 SER A C 1
ATOM 679 O O . SER A 1 84 ? 8.179 -4.863 -9.623 1.00 91.69 84 SER A O 1
ATOM 681 N N . ASN A 1 85 ? 9.562 -5.429 -7.944 1.00 92.38 85 ASN A N 1
ATOM 682 C CA . ASN A 1 85 ? 10.747 -4.652 -8.339 1.00 92.38 85 ASN A CA 1
ATOM 683 C C . ASN A 1 85 ? 10.600 -3.124 -8.231 1.00 92.38 85 ASN A C 1
ATOM 685 O O . ASN A 1 85 ? 11.344 -2.374 -8.865 1.00 92.38 85 ASN A O 1
ATOM 689 N N . TYR A 1 86 ? 9.683 -2.646 -7.392 1.00 91.31 86 TYR A N 1
ATOM 690 C CA . TYR A 1 86 ? 9.499 -1.227 -7.112 1.00 91.31 86 TYR A CA 1
ATOM 691 C C . TYR A 1 86 ? 9.871 -0.891 -5.668 1.00 91.31 86 TYR A C 1
ATOM 693 O O . TYR A 1 86 ? 9.185 -1.268 -4.722 1.00 91.31 86 TYR A O 1
ATOM 701 N N . ASN A 1 87 ? 10.953 -0.136 -5.488 1.00 93.94 87 ASN A N 1
ATOM 702 C CA . ASN A 1 87 ? 11.433 0.236 -4.161 1.00 93.94 87 ASN A CA 1
ATOM 703 C C . ASN A 1 87 ? 10.793 1.548 -3.682 1.00 93.94 87 ASN A C 1
ATOM 705 O O . ASN A 1 87 ? 11.281 2.638 -3.991 1.00 93.94 87 ASN A O 1
ATOM 709 N N . TYR A 1 88 ? 9.704 1.421 -2.925 1.00 93.25 88 TYR A N 1
ATOM 710 C CA . TYR A 1 88 ? 9.072 2.528 -2.212 1.00 93.25 88 TYR A CA 1
ATOM 711 C C . TYR A 1 88 ? 8.894 2.171 -0.744 1.00 93.25 88 TYR A C 1
ATOM 713 O O . TYR A 1 88 ? 8.399 1.092 -0.420 1.00 93.25 88 TYR A O 1
ATOM 721 N N . SER A 1 89 ? 9.236 3.096 0.147 1.00 95.31 89 SER A N 1
ATOM 722 C CA . SER A 1 89 ? 8.973 2.953 1.575 1.00 95.31 89 SER A CA 1
ATOM 723 C C . SER A 1 89 ? 7.472 3.018 1.880 1.00 95.31 89 SER A C 1
ATOM 725 O O . SER A 1 89 ? 6.667 3.556 1.109 1.00 95.31 89 SER A O 1
ATOM 727 N N . ALA A 1 90 ? 7.089 2.520 3.054 1.00 95.69 90 ALA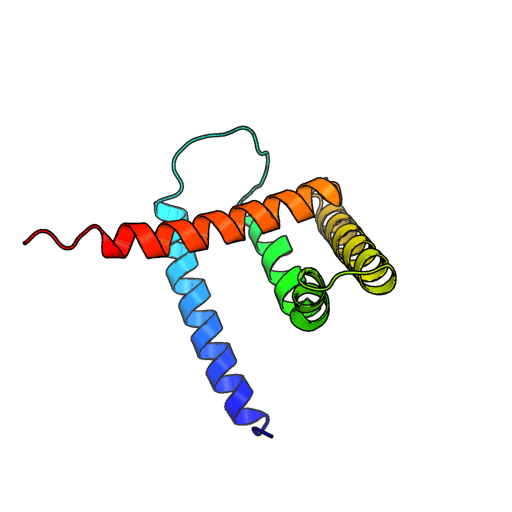 A N 1
ATOM 728 C CA . ALA A 1 90 ? 5.730 2.644 3.577 1.00 95.69 90 ALA A CA 1
ATOM 729 C C . ALA A 1 90 ? 5.244 4.111 3.598 1.00 95.69 90 ALA A C 1
ATOM 731 O O . ALA A 1 90 ? 4.110 4.414 3.219 1.00 95.69 90 ALA A O 1
ATOM 732 N N . GLU A 1 91 ? 6.120 5.047 3.970 1.00 94.31 91 GLU A N 1
ATOM 733 C CA . GLU A 1 91 ? 5.822 6.483 3.982 1.00 94.31 91 GLU A CA 1
ATOM 734 C C . GLU A 1 91 ? 5.582 7.049 2.575 1.00 94.31 91 GLU A C 1
ATOM 736 O O . GLU A 1 91 ? 4.657 7.845 2.369 1.00 94.31 91 GLU A O 1
ATOM 741 N N . GLN A 1 92 ? 6.362 6.605 1.585 1.00 93.75 92 GLN A N 1
ATOM 742 C CA . GLN A 1 92 ? 6.159 6.991 0.188 1.00 93.75 92 GLN A CA 1
ATOM 743 C C . GLN A 1 92 ? 4.809 6.484 -0.333 1.00 93.75 92 GLN A C 1
ATOM 745 O O . GLN A 1 92 ? 4.091 7.242 -0.988 1.00 93.75 92 GLN A O 1
ATOM 750 N N . CYS A 1 93 ? 4.412 5.256 0.017 1.00 94.00 93 CYS A N 1
ATOM 751 C CA . CYS A 1 93 ? 3.098 4.704 -0.332 1.00 94.00 93 CYS A CA 1
ATOM 752 C C . CYS A 1 93 ? 1.953 5.523 0.290 1.00 94.00 93 CYS A C 1
ATOM 754 O O . CYS A 1 93 ? 1.001 5.905 -0.398 1.00 94.00 93 CYS A O 1
ATOM 756 N N . ALA A 1 94 ? 2.071 5.862 1.578 1.00 93.25 94 ALA A N 1
ATOM 757 C CA . ALA A 1 94 ? 1.085 6.676 2.287 1.00 93.25 94 ALA A CA 1
ATOM 758 C C . ALA A 1 94 ? 0.949 8.083 1.680 1.00 93.25 94 ALA A C 1
ATOM 760 O O . ALA A 1 94 ? -0.163 8.592 1.493 1.00 93.25 94 ALA A O 1
ATOM 761 N N . THR A 1 95 ? 2.080 8.706 1.343 1.00 91.00 95 THR A N 1
ATOM 762 C CA . THR A 1 95 ? 2.132 10.029 0.712 1.00 91.00 95 THR A CA 1
ATOM 763 C C . THR A 1 95 ? 1.518 9.999 -0.683 1.00 91.00 95 THR A C 1
ATOM 765 O O . THR A 1 95 ? 0.680 10.845 -1.001 1.00 91.00 95 THR A O 1
ATOM 768 N N . LYS A 1 96 ? 1.846 8.987 -1.496 1.00 90.38 96 LYS A N 1
ATOM 769 C CA . LYS A 1 96 ? 1.267 8.817 -2.832 1.00 90.38 96 LYS A CA 1
ATOM 770 C C . LYS A 1 96 ? -0.256 8.684 -2.764 1.00 90.38 96 LYS A C 1
ATOM 772 O O . LYS A 1 96 ? -0.956 9.422 -3.453 1.00 90.38 96 LYS A O 1
ATOM 777 N N . TRP A 1 97 ? -0.781 7.851 -1.864 1.00 89.44 97 TRP A N 1
ATOM 778 C CA . TRP A 1 97 ? -2.225 7.729 -1.635 1.00 89.44 97 TRP A CA 1
ATOM 779 C C . TRP A 1 97 ? -2.885 9.052 -1.217 1.00 89.44 97 TRP A C 1
ATOM 781 O O . TRP A 1 97 ? -3.957 9.414 -1.713 1.00 89.44 97 TRP A O 1
ATOM 791 N N . LYS A 1 98 ? -2.246 9.808 -0.314 1.00 86.88 98 LYS A N 1
ATOM 792 C CA . LYS A 1 98 ? -2.726 11.133 0.102 1.00 86.88 98 LYS A CA 1
ATOM 793 C C . LYS A 1 98 ? -2.820 12.086 -1.094 1.00 86.88 98 LYS A C 1
ATOM 795 O O . LYS A 1 98 ? -3.842 12.761 -1.227 1.00 86.88 98 LYS A O 1
ATOM 800 N N . ASN A 1 99 ? -1.809 12.100 -1.959 1.00 83.19 99 ASN A N 1
ATOM 801 C CA . ASN A 1 99 ? -1.762 12.958 -3.143 1.00 83.19 99 ASN A CA 1
ATOM 802 C C . ASN A 1 99 ? -2.835 12.565 -4.167 1.00 83.19 99 ASN A C 1
ATOM 804 O O . ASN A 1 99 ? -3.592 13.427 -4.607 1.00 83.19 99 ASN A O 1
ATOM 808 N N . ILE A 1 100 ? -2.990 11.267 -4.459 1.00 81.56 100 ILE A N 1
ATOM 809 C CA . ILE A 1 100 ? -4.049 10.753 -5.346 1.00 81.56 100 ILE A CA 1
ATOM 810 C C . ILE A 1 100 ? -5.429 11.209 -4.853 1.00 81.56 100 ILE A C 1
ATOM 812 O O . ILE A 1 100 ? -6.229 11.748 -5.618 1.00 81.56 100 ILE A O 1
ATOM 816 N N . LYS A 1 101 ? -5.709 11.074 -3.551 1.00 78.88 101 LYS A N 1
ATOM 817 C CA . LYS A 1 101 ? -6.973 11.544 -2.962 1.00 78.88 101 LYS A CA 1
ATOM 818 C C . LYS A 1 101 ? -7.176 13.052 -3.080 1.00 78.88 101 LYS A C 1
ATOM 820 O O . LYS A 1 101 ? -8.307 13.498 -3.255 1.00 78.88 101 LYS A O 1
ATOM 825 N N . GLN A 1 102 ? -6.123 13.842 -2.892 1.00 73.06 102 GLN A N 1
ATOM 826 C CA . GLN A 1 102 ? -6.209 15.300 -2.974 1.00 73.06 102 GLN A CA 1
ATOM 827 C C . GLN A 1 102 ? -6.448 15.769 -4.410 1.00 73.06 102 GLN A C 1
ATOM 829 O O . GLN A 1 102 ? -7.282 16.647 -4.614 1.00 73.06 102 GLN A O 1
ATOM 834 N N . ASN A 1 103 ? -5.796 15.149 -5.391 1.00 69.69 103 ASN A N 1
ATOM 835 C CA . ASN A 1 103 ? -5.972 15.480 -6.803 1.00 69.69 103 ASN A CA 1
ATOM 836 C C . ASN A 1 103 ? -7.393 15.152 -7.283 1.00 69.69 103 ASN A C 1
ATOM 838 O O . ASN A 1 103 ? -8.029 15.991 -7.915 1.00 69.69 103 ASN A O 1
ATOM 842 N N . ASN A 1 104 ? -7.948 14.007 -6.868 1.00 59.50 104 ASN A N 1
ATOM 843 C CA . ASN A 1 104 ? -9.346 13.663 -7.150 1.00 59.50 104 ASN A CA 1
ATOM 844 C C . ASN A 1 104 ? -10.347 14.663 -6.534 1.00 59.50 104 ASN A C 1
ATOM 846 O O . ASN A 1 104 ? -11.362 14.976 -7.146 1.00 59.50 104 ASN A O 1
ATOM 850 N N . LYS A 1 105 ? -10.058 15.213 -5.345 1.00 56.06 105 LYS A N 1
ATOM 851 C CA . LYS A 1 105 ? -10.903 16.253 -4.724 1.00 56.06 105 LYS A CA 1
ATOM 852 C C . LYS A 1 105 ? -10.815 17.612 -5.420 1.00 56.06 105 LYS A C 1
ATOM 854 O O . LYS A 1 105 ? -11.788 18.351 -5.407 1.00 56.06 105 LYS A O 1
ATOM 859 N N . LYS A 1 106 ? -9.656 17.964 -5.980 1.00 49.72 106 LYS A N 1
ATOM 860 C CA . LYS A 1 106 ? -9.470 19.230 -6.707 1.00 49.72 106 LYS A CA 1
ATOM 861 C C . LYS A 1 106 ? -10.128 19.192 -8.089 1.00 49.72 106 LYS A C 1
ATOM 863 O O . LYS A 1 106 ? -10.745 20.174 -8.486 1.00 49.72 106 LYS A O 1
ATOM 868 N N . GLY A 1 107 ? -10.071 18.046 -8.773 1.00 47.62 107 GLY A N 1
ATOM 869 C CA . GLY A 1 107 ? -10.741 17.851 -10.062 1.00 47.62 107 GLY A CA 1
ATOM 870 C C . GLY A 1 107 ? -12.263 18.019 -9.991 1.00 47.62 107 GLY A C 1
ATOM 871 O O . GLY A 1 107 ? -12.851 18.559 -10.922 1.00 47.62 107 GLY A O 1
ATOM 872 N N . SER A 1 108 ? -12.899 17.655 -8.868 1.00 46.38 108 SER A N 1
ATOM 873 C CA . SER A 1 108 ? -14.340 17.889 -8.697 1.00 46.38 108 SER A CA 1
ATOM 874 C C . SER A 1 108 ? -14.680 19.375 -8.555 1.00 46.38 108 SER A C 1
ATOM 876 O O . SER A 1 108 ? -15.714 19.807 -9.039 1.00 46.38 108 SER A O 1
ATOM 878 N N . THR A 1 109 ? -13.808 20.175 -7.932 1.00 43.72 109 THR A N 1
ATOM 879 C CA . THR A 1 109 ? -14.052 21.613 -7.728 1.00 43.72 109 THR A CA 1
ATOM 880 C C . THR A 1 109 ? -13.707 22.482 -8.935 1.00 43.72 109 THR A C 1
ATOM 882 O O . THR A 1 109 ? -14.213 23.596 -9.033 1.00 43.72 109 THR A O 1
ATOM 885 N N . GLU A 1 110 ? -12.843 22.009 -9.837 1.00 42.66 110 GLU A N 1
ATOM 886 C CA . GLU A 1 110 ? -12.500 22.736 -11.067 1.00 42.66 110 GLU A CA 1
ATOM 887 C C . GLU A 1 110 ? -13.602 22.574 -12.128 1.00 42.66 110 GLU A C 1
ATOM 889 O O . GLU A 1 110 ? -13.933 23.530 -12.825 1.00 42.66 110 GLU A O 1
ATOM 894 N N . SER A 1 111 ? -14.257 21.404 -12.182 1.00 43.59 111 SER A N 1
ATOM 895 C CA . SER A 1 111 ? -15.392 21.170 -13.092 1.00 43.59 111 SER A CA 1
ATOM 896 C C . SER A 1 111 ? -16.618 22.033 -12.756 1.00 43.59 111 SER A C 1
ATOM 898 O O . SER A 1 111 ? -17.366 22.406 -13.653 1.00 43.59 111 SER A O 1
ATOM 900 N N . ASP A 1 112 ? -16.770 22.441 -11.490 1.00 45.00 112 ASP A N 1
ATOM 901 C CA . ASP A 1 112 ? -17.834 23.356 -11.047 1.00 45.00 112 ASP A CA 1
ATOM 902 C C . ASP A 1 112 ? -17.534 24.840 -11.350 1.00 45.00 112 ASP A C 1
ATOM 904 O O . ASP A 1 112 ? -18.435 25.677 -11.286 1.00 45.00 112 ASP A O 1
ATOM 908 N N . ARG A 1 113 ? -16.283 25.195 -11.688 1.00 43.62 113 ARG A N 1
ATOM 909 C CA . ARG A 1 113 ? -15.892 26.573 -12.057 1.00 43.62 113 ARG A CA 1
ATOM 910 C C . ARG A 1 113 ? -16.021 26.858 -13.548 1.00 43.62 113 ARG A C 1
ATOM 912 O O . ARG A 1 113 ? -16.077 28.024 -13.928 1.00 43.62 113 ARG A O 1
ATOM 919 N N . ILE A 1 114 ? -16.148 25.829 -14.386 1.00 48.94 114 ILE A N 1
ATOM 920 C CA . ILE A 1 114 ? -16.506 25.980 -15.803 1.00 48.94 114 ILE A CA 1
ATOM 921 C C . ILE A 1 114 ? -18.036 25.990 -15.926 1.00 48.94 114 ILE A C 1
ATOM 923 O O . ILE A 1 114 ? -18.654 25.194 -16.625 1.00 48.94 114 ILE A O 1
ATOM 927 N N . ARG A 1 115 ? -18.671 26.920 -15.215 1.00 49.25 115 ARG A N 1
ATOM 928 C CA . ARG A 1 115 ? -20.001 27.416 -15.560 1.00 49.25 115 ARG A CA 1
ATOM 929 C C . ARG A 1 115 ? -19.836 28.902 -15.836 1.00 49.25 115 ARG A C 1
ATOM 931 O O . ARG A 1 115 ? -20.015 29.738 -14.957 1.00 49.25 115 ARG A O 1
ATOM 938 N N . ILE A 1 116 ? -19.373 29.192 -17.049 1.00 42.28 116 ILE A N 1
ATOM 939 C CA . ILE A 1 116 ? -19.391 30.546 -17.605 1.00 42.28 116 ILE A CA 1
ATOM 940 C C . ILE A 1 116 ? -20.878 30.899 -17.841 1.00 42.28 116 ILE A C 1
ATOM 942 O O . ILE A 1 116 ? -21.615 30.005 -18.267 1.00 42.28 116 ILE A O 1
ATOM 946 N N . PRO A 1 117 ? -21.333 32.115 -17.479 1.00 45.53 117 PRO A N 1
ATOM 947 C CA . PRO A 1 117 ? -22.729 32.546 -17.606 1.00 45.53 117 PRO A CA 1
ATOM 948 C C . PRO A 1 117 ? -23.276 32.486 -19.035 1.00 45.53 117 PRO A C 1
ATOM 950 O O . PRO A 1 117 ? -22.482 32.665 -19.987 1.00 45.53 117 PRO A O 1
#

Sequence (117 aa):
TLKPTERICLYLNLKIIISTFCLAAAMTYSESNENRWTVVSELLLLDFLDRRINDVEQLKMRGIAAMKVKRKLWDDASNMLLNSNYNYSAEQCATKWKNIKQNNKKGSTESDRIRIP

Organism: NCBI:txid1117311